Protein AF-A0A1G7H487-F1 (afdb_monomer_lite)

Secondary structure (DSSP, 8-state):
--HHHHHHHHHHHHHHHT--STTHHHHHHHHHHHHHHHHHHHHHTTT-GGGHHHHHHHHHHHHHHHHHHHS-----------------

Structure (mmCIF, N/CA/C/O backbone):
data_AF-A0A1G7H487-F1
#
_entry.id   AF-A0A1G7H487-F1
#
loop_
_atom_site.group_PDB
_atom_site.id
_atom_site.type_symbol
_atom_site.label_atom_id
_atom_site.label_alt_id
_atom_site.label_comp_id
_atom_site.label_asym_id
_atom_site.label_entity_id
_atom_site.label_seq_id
_atom_site.pdbx_PDB_ins_code
_atom_site.Cartn_x
_atom_site.Cartn_y
_atom_site.Cartn_z
_atom_site.occupancy
_atom_site.B_iso_or_equiv
_atom_site.auth_seq_id
_atom_site.auth_comp_id
_atom_site.auth_asym_id
_atom_site.auth_atom_id
_atom_site.pdbx_PDB_model_num
ATOM 1 N N . MET A 1 1 ? -13.673 -9.804 8.008 1.00 61.34 1 MET A N 1
ATOM 2 C CA . MET A 1 1 ? -13.434 -9.493 6.590 1.00 61.34 1 MET A CA 1
ATOM 3 C C . MET A 1 1 ? -14.632 -9.899 5.762 1.00 61.34 1 MET A C 1
ATOM 5 O O . MET A 1 1 ? -15.124 -11.013 5.915 1.00 61.34 1 MET A O 1
ATOM 9 N N . SER A 1 2 ? -15.115 -8.985 4.928 1.00 74.94 2 SER A N 1
ATOM 10 C CA . SER A 1 2 ? -16.082 -9.280 3.871 1.00 74.94 2 SER A CA 1
ATOM 11 C C . SER A 1 2 ? -15.423 -10.085 2.742 1.00 74.94 2 SER A C 1
ATOM 13 O O . SER A 1 2 ? -14.205 -10.043 2.571 1.00 74.94 2 SER A O 1
ATOM 15 N N . GLN A 1 3 ? -16.220 -10.808 1.954 1.00 74.38 3 GLN A N 1
ATOM 16 C CA . GLN A 1 3 ? -15.725 -11.592 0.815 1.00 74.38 3 GLN A CA 1
ATOM 17 C C . GLN A 1 3 ? -14.977 -10.714 -0.207 1.00 74.38 3 GLN A C 1
ATOM 19 O O . GLN A 1 3 ? -13.892 -11.070 -0.651 1.00 74.38 3 GLN A O 1
ATOM 24 N N . VAL A 1 4 ? -15.482 -9.500 -0.450 1.00 72.56 4 VAL A N 1
ATOM 25 C CA . VAL A 1 4 ? -14.862 -8.495 -1.331 1.00 72.56 4 VAL A CA 1
ATOM 26 C C . VAL A 1 4 ? -13.471 -8.068 -0.839 1.00 72.56 4 VAL A C 1
ATOM 28 O O . VAL A 1 4 ? -12.555 -7.902 -1.639 1.00 72.56 4 VAL A O 1
ATOM 31 N N . GLU A 1 5 ? -13.269 -7.906 0.473 1.00 66.88 5 GLU A N 1
ATOM 32 C CA . GLU A 1 5 ? -11.950 -7.559 1.029 1.00 66.88 5 GLU A CA 1
ATOM 33 C C . GLU A 1 5 ? -10.930 -8.690 0.862 1.00 66.88 5 GLU A C 1
ATOM 35 O O . GLU A 1 5 ? -9.758 -8.417 0.592 1.00 66.88 5 GLU A O 1
ATOM 40 N N . GLY A 1 6 ? -11.375 -9.944 0.994 1.00 71.81 6 GLY A N 1
ATOM 41 C CA . GLY A 1 6 ? -10.546 -11.128 0.759 1.00 71.81 6 GLY A CA 1
ATOM 42 C C . GLY A 1 6 ? -10.098 -11.250 -0.698 1.00 71.81 6 GLY A C 1
ATOM 43 O O . GLY A 1 6 ? -8.921 -11.505 -0.955 1.00 71.81 6 GLY A O 1
ATOM 44 N N . ASP A 1 7 ? -11.000 -10.978 -1.641 1.00 76.94 7 ASP A N 1
ATOM 45 C CA . ASP A 1 7 ? -10.703 -11.023 -3.077 1.00 76.94 7 ASP A CA 1
ATOM 46 C C . ASP A 1 7 ? -9.672 -9.953 -3.476 1.00 76.94 7 ASP A C 1
ATOM 48 O O . ASP A 1 7 ? -8.713 -10.238 -4.197 1.00 76.94 7 ASP A O 1
ATOM 52 N N . VAL A 1 8 ? -9.800 -8.732 -2.938 1.00 77.94 8 VAL A N 1
ATOM 53 C CA . VAL A 1 8 ? -8.834 -7.643 -3.179 1.00 77.94 8 VAL A CA 1
ATOM 54 C C . VAL A 1 8 ? -7.457 -7.971 -2.597 1.00 77.94 8 VAL A C 1
ATOM 56 O O . VAL A 1 8 ? -6.439 -7.683 -3.225 1.00 77.94 8 VAL A O 1
ATOM 59 N N . LEU A 1 9 ? -7.401 -8.582 -1.409 1.00 71.25 9 LEU A N 1
ATOM 60 C CA . LEU A 1 9 ? -6.139 -9.013 -0.803 1.00 71.25 9 LEU A CA 1
ATOM 61 C C . LEU A 1 9 ? -5.453 -10.092 -1.652 1.00 71.25 9 LEU A C 1
ATOM 63 O O . LEU A 1 9 ? -4.253 -10.010 -1.906 1.00 71.25 9 LEU A O 1
ATOM 67 N N . SER A 1 10 ? -6.216 -11.081 -2.116 1.00 76.94 10 SER A N 1
ATOM 68 C CA . SER A 1 10 ? -5.694 -12.161 -2.956 1.00 76.94 10 SER A CA 1
ATOM 69 C C . SER A 1 10 ? -5.133 -11.636 -4.283 1.00 76.94 10 SER A C 1
ATOM 71 O O . SER A 1 10 ? -4.050 -12.053 -4.705 1.00 76.94 10 SER A O 1
ATOM 73 N N . ALA A 1 11 ? -5.811 -10.656 -4.892 1.00 78.81 11 ALA A N 1
ATOM 74 C CA . ALA A 1 11 ? -5.348 -9.987 -6.105 1.00 78.81 11 ALA A CA 1
ATOM 75 C C . ALA A 1 11 ? -4.013 -9.248 -5.895 1.00 78.81 11 ALA A C 1
ATOM 77 O O . ALA A 1 11 ? -3.079 -9.453 -6.668 1.00 78.81 11 ALA A O 1
ATOM 78 N N . LEU A 1 12 ? -3.887 -8.467 -4.814 1.00 75.56 12 LEU A N 1
ATOM 79 C CA . LEU A 1 12 ? -2.654 -7.733 -4.486 1.00 75.56 12 LEU A CA 1
ATOM 80 C C . LEU A 1 12 ? -1.461 -8.671 -4.231 1.00 75.56 12 LEU A C 1
ATOM 82 O O . LEU A 1 12 ? -0.343 -8.394 -4.662 1.00 75.56 12 LEU A O 1
ATOM 86 N N . VAL A 1 13 ? -1.688 -9.801 -3.554 1.00 75.69 13 VAL A N 1
ATOM 87 C CA . VAL A 1 13 ? -0.641 -10.802 -3.279 1.00 75.69 13 VAL A CA 1
ATOM 88 C C . VAL A 1 13 ? -0.192 -11.516 -4.558 1.00 75.69 13 VAL A C 1
ATOM 90 O O . VAL A 1 13 ? 1.006 -11.748 -4.738 1.00 75.69 13 VAL A O 1
ATOM 93 N N . SER A 1 14 ? -1.131 -11.843 -5.454 1.00 77.31 14 SER A N 1
ATOM 94 C CA . SER A 1 14 ? -0.806 -12.396 -6.777 1.00 77.31 14 SER A CA 1
ATOM 95 C C . SER A 1 14 ? 0.009 -11.420 -7.621 1.00 77.31 14 SER A C 1
ATOM 97 O O . SER A 1 14 ? 0.980 -11.828 -8.255 1.00 77.31 14 SER A O 1
ATOM 99 N N . GLU A 1 15 ? -0.3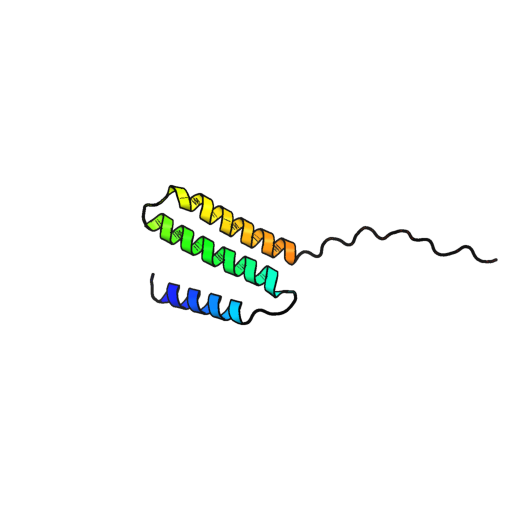52 -10.136 -7.606 1.00 80.19 15 GLU A N 1
ATOM 100 C CA . 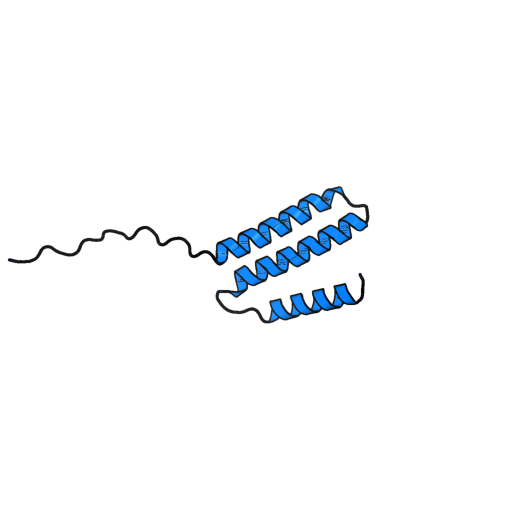GLU A 1 15 ? 0.363 -9.097 -8.348 1.00 80.19 15 GLU A CA 1
ATOM 101 C C . GLU A 1 15 ? 1.818 -8.972 -7.873 1.00 80.19 15 GLU A C 1
ATOM 103 O O . GLU A 1 15 ? 2.734 -8.978 -8.694 1.00 80.19 15 GLU A O 1
ATOM 108 N N . VAL A 1 16 ? 2.044 -8.972 -6.554 1.00 79.00 16 VAL A N 1
ATOM 109 C CA . VAL A 1 16 ? 3.386 -8.956 -5.944 1.00 79.00 16 VAL A CA 1
ATOM 110 C C . VAL A 1 16 ? 4.227 -10.165 -6.348 1.00 79.00 16 VAL A C 1
ATOM 112 O O . VAL A 1 16 ? 5.410 -10.012 -6.649 1.00 79.00 16 VAL A O 1
ATOM 115 N N . HIS A 1 17 ? 3.637 -11.362 -6.396 1.00 76.88 17 HIS A N 1
ATOM 116 C CA . HIS A 1 17 ? 4.352 -12.586 -6.778 1.00 76.88 17 HIS A CA 1
ATOM 117 C C . HIS A 1 17 ? 4.915 -12.541 -8.206 1.00 76.88 17 HIS A C 1
ATOM 119 O O . HIS A 1 17 ? 5.900 -13.219 -8.497 1.00 76.88 17 HIS A O 1
ATOM 125 N N . GLY A 1 18 ? 4.296 -11.758 -9.094 1.00 79.44 18 GLY A N 1
ATOM 126 C CA . GLY A 1 18 ? 4.736 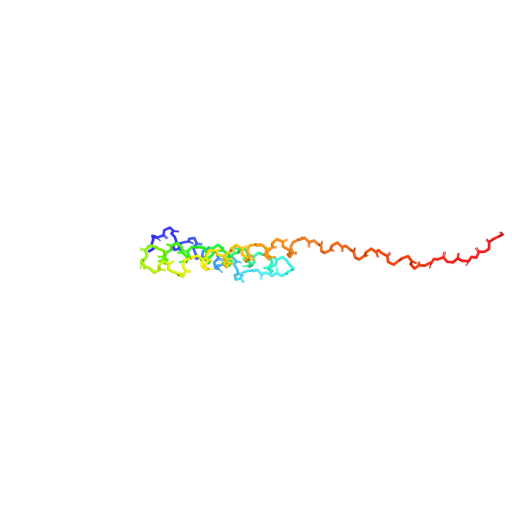-11.580 -10.477 1.00 79.44 18 GLY A CA 1
ATOM 127 C C . GLY A 1 18 ? 5.736 -10.439 -10.693 1.00 79.44 18 GLY A C 1
ATOM 128 O O . GLY A 1 18 ? 6.217 -10.268 -11.815 1.00 79.44 18 GLY A O 1
ATOM 129 N N . MET A 1 19 ? 6.048 -9.638 -9.668 1.00 86.19 19 MET A N 1
ATOM 130 C CA . MET A 1 19 ? 6.893 -8.452 -9.829 1.00 86.19 19 MET A CA 1
ATOM 131 C C . MET A 1 19 ? 8.359 -8.826 -10.081 1.00 86.19 19 MET A C 1
ATOM 133 O O . MET A 1 19 ? 8.988 -9.540 -9.303 1.00 86.19 19 MET A O 1
ATOM 137 N N . THR A 1 20 ? 8.928 -8.293 -11.164 1.00 76.44 20 THR A N 1
ATOM 138 C CA . THR A 1 20 ? 10.338 -8.467 -11.544 1.00 76.44 20 THR A CA 1
ATOM 139 C C . THR A 1 20 ? 10.890 -7.182 -12.171 1.00 76.44 20 THR A C 1
ATOM 141 O O . THR A 1 20 ? 10.133 -6.309 -12.593 1.00 76.44 20 THR A O 1
ATOM 144 N N . GLY A 1 21 ? 12.218 -7.044 -12.228 1.00 80.31 21 GLY A N 1
ATOM 145 C CA . GLY A 1 21 ? 12.876 -5.875 -12.823 1.00 80.31 21 GLY A CA 1
ATOM 146 C C . GLY A 1 21 ? 12.963 -4.652 -11.899 1.00 80.31 21 GLY A C 1
ATOM 147 O O . GLY A 1 21 ? 12.605 -4.705 -10.725 1.00 80.31 21 GLY A O 1
ATOM 148 N N . LEU A 1 22 ? 13.487 -3.541 -12.431 1.00 72.12 22 LEU A N 1
ATOM 149 C CA . LEU A 1 22 ? 13.820 -2.333 -11.656 1.00 72.12 22 LEU A CA 1
ATOM 150 C C . LEU A 1 22 ? 12.591 -1.624 -11.057 1.00 72.12 22 LEU A C 1
ATOM 152 O O . LEU A 1 22 ? 12.704 -0.983 -10.018 1.00 72.12 22 LEU A O 1
ATOM 156 N N . GLU A 1 23 ? 11.409 -1.794 -11.655 1.00 75.62 23 GLU A N 1
ATOM 157 C CA . GLU A 1 23 ? 10.145 -1.248 -11.136 1.00 75.62 23 GLU A CA 1
ATOM 158 C C . GLU A 1 23 ? 9.519 -2.101 -10.019 1.00 75.62 23 GLU A C 1
ATOM 160 O O . GLU A 1 23 ? 8.555 -1.676 -9.382 1.00 75.62 23 GLU A O 1
ATOM 165 N N . ALA A 1 24 ? 10.041 -3.305 -9.753 1.00 79.56 24 ALA A N 1
ATOM 166 C CA . ALA A 1 24 ? 9.456 -4.208 -8.763 1.00 79.56 24 ALA A CA 1
ATOM 167 C C . ALA A 1 24 ? 9.540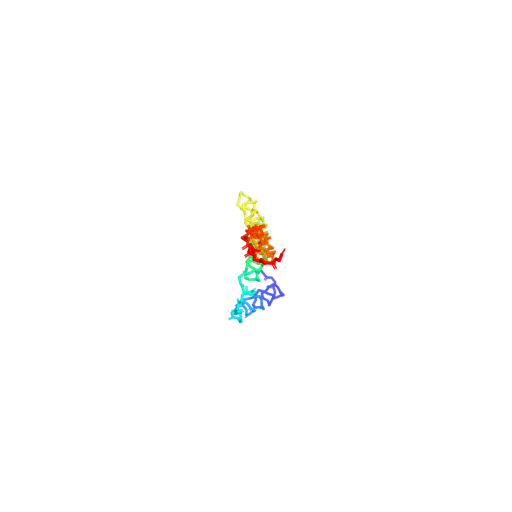 -3.643 -7.340 1.00 79.56 24 ALA A C 1
ATOM 169 O O . ALA A 1 24 ? 8.580 -3.741 -6.584 1.00 79.56 24 ALA A O 1
ATOM 170 N N . ALA A 1 25 ? 10.666 -3.021 -6.982 1.00 76.25 25 ALA A N 1
ATOM 171 C CA . ALA A 1 25 ? 10.874 -2.442 -5.656 1.00 76.25 25 ALA A CA 1
ATOM 172 C C . ALA A 1 25 ? 9.876 -1.310 -5.317 1.00 76.25 25 ALA A C 1
ATOM 174 O O . ALA A 1 25 ? 9.208 -1.422 -4.287 1.00 76.25 25 ALA A O 1
ATOM 175 N N . PRO A 1 26 ? 9.699 -0.259 -6.148 1.00 77.31 26 PRO A N 1
ATOM 176 C CA . PRO A 1 26 ? 8.721 0.793 -5.858 1.00 77.31 26 PRO A CA 1
ATOM 177 C C . PRO A 1 26 ? 7.279 0.277 -5.828 1.00 77.31 26 PRO A C 1
ATOM 179 O O . PRO A 1 26 ? 6.508 0.660 -4.948 1.00 77.31 26 PRO A O 1
ATOM 182 N N . ARG A 1 27 ? 6.912 -0.641 -6.732 1.00 79.94 27 ARG A N 1
ATOM 183 C CA . ARG A 1 27 ? 5.568 -1.239 -6.746 1.00 79.94 27 ARG A CA 1
ATOM 184 C C . ARG A 1 27 ? 5.303 -2.097 -5.510 1.00 79.94 27 ARG A C 1
ATOM 186 O O . ARG A 1 27 ? 4.241 -1.971 -4.910 1.00 79.94 27 ARG A O 1
ATOM 193 N N . LEU A 1 28 ? 6.281 -2.894 -5.079 1.00 82.50 28 LEU A N 1
ATOM 194 C CA . LEU A 1 28 ? 6.184 -3.703 -3.864 1.00 82.50 28 LEU A CA 1
ATOM 195 C C . LEU A 1 28 ? 5.980 -2.834 -2.619 1.00 82.50 28 LEU A C 1
ATOM 197 O O . LEU A 1 28 ? 5.155 -3.164 -1.768 1.00 82.50 28 LEU A O 1
ATOM 201 N N . LEU A 1 29 ? 6.709 -1.719 -2.521 1.00 78.94 29 LEU A N 1
ATOM 202 C CA . LEU A 1 29 ? 6.589 -0.768 -1.415 1.00 78.94 29 LEU A CA 1
ATOM 203 C C . LEU A 1 29 ? 5.181 -0.161 -1.339 1.00 78.94 29 LEU A C 1
ATOM 205 O O . LEU A 1 29 ? 4.585 -0.133 -0.263 1.00 78.94 29 LEU A O 1
ATOM 209 N N . ARG A 1 30 ? 4.594 0.214 -2.480 1.00 82.69 30 ARG A N 1
ATOM 210 C CA . ARG A 1 30 ? 3.205 0.700 -2.542 1.00 82.69 30 ARG A CA 1
ATOM 211 C C . ARG A 1 30 ? 2.184 -0.370 -2.182 1.00 82.69 30 ARG A C 1
ATOM 213 O O . ARG A 1 30 ? 1.265 -0.109 -1.410 1.00 82.69 30 ARG A O 1
ATOM 220 N N . THR A 1 31 ? 2.345 -1.592 -2.689 1.00 81.06 31 THR A N 1
ATOM 221 C CA . THR A 1 31 ? 1.449 -2.689 -2.309 1.00 81.06 31 THR A CA 1
ATOM 222 C C . THR A 1 31 ? 1.538 -2.970 -0.809 1.00 81.06 31 THR A C 1
ATOM 224 O O . THR A 1 31 ? 0.511 -3.144 -0.156 1.00 81.06 31 THR A O 1
ATOM 227 N N . ALA A 1 32 ? 2.740 -2.939 -0.230 1.00 82.00 32 ALA A N 1
ATOM 228 C CA . ALA A 1 32 ? 2.928 -3.082 1.208 1.00 82.00 32 ALA A CA 1
ATOM 229 C C . ALA A 1 32 ? 2.245 -1.950 1.998 1.00 82.00 32 ALA A C 1
ATOM 231 O O . ALA A 1 32 ? 1.596 -2.238 3.003 1.00 82.00 32 ALA A O 1
ATOM 232 N N . ALA A 1 33 ? 2.314 -0.699 1.529 1.00 81.31 33 ALA A N 1
ATOM 233 C CA . ALA A 1 33 ? 1.616 0.433 2.142 1.00 81.31 33 ALA A CA 1
ATOM 234 C C . ALA A 1 33 ? 0.104 0.186 2.258 1.00 81.31 33 ALA A C 1
ATOM 236 O O . ALA A 1 33 ? -0.458 0.272 3.350 1.00 81.31 33 ALA A O 1
ATOM 237 N N . VAL A 1 34 ? -0.533 -0.228 1.157 1.00 80.75 34 VAL A N 1
ATOM 238 C CA . VAL A 1 34 ? -1.975 -0.527 1.108 1.00 80.75 34 VAL A CA 1
ATOM 239 C C . VAL A 1 34 ? -2.352 -1.660 2.068 1.00 80.75 34 VAL A C 1
ATOM 241 O O . VAL A 1 34 ? -3.372 -1.592 2.757 1.00 80.75 34 VAL A O 1
ATOM 244 N N . LEU A 1 35 ? -1.538 -2.716 2.134 1.00 78.44 35 LEU A N 1
ATOM 245 C CA . LEU A 1 35 ? -1.785 -3.853 3.025 1.00 78.44 35 LEU A CA 1
ATOM 246 C C . LEU A 1 35 ? -1.671 -3.463 4.502 1.00 78.44 35 LEU A C 1
ATOM 248 O O . LEU A 1 35 ? -2.506 -3.862 5.317 1.00 78.44 35 LEU A O 1
ATOM 252 N N . VAL A 1 36 ? -0.660 -2.664 4.838 1.00 83.31 36 VAL A N 1
ATOM 253 C CA . VAL A 1 36 ? -0.434 -2.166 6.197 1.00 83.31 36 VAL A CA 1
ATOM 254 C C . VAL A 1 36 ? -1.560 -1.221 6.620 1.00 83.31 36 VAL A C 1
ATOM 256 O O . VAL A 1 36 ? -2.086 -1.366 7.722 1.00 83.31 36 VAL A O 1
ATOM 259 N N . GLU A 1 37 ? -2.000 -0.314 5.747 1.00 82.12 37 GLU A N 1
ATOM 260 C CA . GLU A 1 37 ? -3.121 0.590 6.024 1.00 82.12 37 GLU A CA 1
ATOM 261 C C . GLU A 1 37 ? -4.413 -0.188 6.323 1.00 82.12 37 GLU A C 1
ATOM 263 O O . GLU A 1 37 ? -5.071 0.057 7.340 1.00 82.12 37 GLU A O 1
ATOM 268 N N . LYS A 1 38 ? -4.740 -1.193 5.497 1.00 75.00 38 LYS A N 1
ATOM 269 C CA . LYS A 1 38 ? -5.902 -2.068 5.719 1.00 75.00 38 LYS A CA 1
ATOM 270 C C . LYS A 1 38 ? -5.827 -2.800 7.059 1.00 75.00 38 LYS A C 1
ATOM 272 O O . LYS A 1 38 ? -6.806 -2.794 7.805 1.00 75.00 38 LYS A O 1
ATOM 277 N N . ALA A 1 39 ? -4.668 -3.362 7.404 1.00 77.12 39 ALA A N 1
ATOM 278 C CA . ALA A 1 39 ? -4.464 -4.000 8.704 1.00 77.12 39 ALA A CA 1
ATOM 279 C C . ALA A 1 39 ? -4.649 -3.006 9.869 1.00 77.12 39 ALA A C 1
ATOM 281 O O . ALA A 1 39 ? -5.213 -3.356 10.908 1.00 77.12 39 ALA A O 1
ATOM 282 N N . GLY A 1 40 ? -4.231 -1.749 9.690 1.00 76.38 40 GLY A N 1
ATOM 283 C CA . GLY A 1 40 ? -4.433 -0.669 10.657 1.00 76.38 40 GLY A CA 1
ATOM 284 C C . GLY A 1 40 ? -5.906 -0.367 10.912 1.00 76.38 40 GLY A C 1
ATOM 285 O O . GLY A 1 40 ? -6.316 -0.288 12.072 1.00 76.38 40 GLY A O 1
ATOM 286 N N . TYR A 1 41 ? -6.714 -0.266 9.852 1.00 76.62 41 TYR A N 1
ATOM 287 C CA . TYR A 1 41 ? -8.163 -0.075 9.970 1.00 76.62 41 TYR A CA 1
ATOM 288 C C . TYR A 1 41 ? -8.858 -1.247 10.670 1.00 76.62 41 TYR A C 1
ATOM 290 O O . TYR A 1 41 ? -9.721 -1.025 11.524 1.00 76.62 41 TYR A O 1
ATOM 298 N N . GLU A 1 42 ? -8.478 -2.490 10.369 1.00 72.06 42 GLU A N 1
ATOM 299 C CA . GLU A 1 42 ? -9.045 -3.661 11.048 1.00 72.06 42 GLU A CA 1
ATOM 300 C C . GLU A 1 42 ? -8.684 -3.692 12.539 1.00 72.06 42 GLU A C 1
ATOM 302 O O . GLU A 1 42 ? -9.540 -3.954 13.388 1.00 72.06 42 GLU A O 1
ATOM 307 N N . ILE A 1 43 ? -7.439 -3.348 12.881 1.00 73.19 43 ILE A N 1
ATOM 308 C CA . ILE A 1 43 ? -6.979 -3.264 14.271 1.00 73.19 43 ILE A CA 1
ATOM 309 C C . ILE A 1 43 ? -7.709 -2.143 15.021 1.00 73.19 43 ILE A C 1
ATOM 311 O O . ILE A 1 43 ? -8.151 -2.368 16.153 1.00 73.19 43 ILE A O 1
ATOM 315 N N . ALA A 1 44 ? -7.911 -0.984 14.388 1.00 71.81 44 ALA A N 1
ATOM 316 C CA . ALA A 1 44 ? -8.686 0.129 14.941 1.00 71.81 44 ALA A CA 1
ATOM 317 C C . ALA A 1 44 ? -10.122 -0.270 15.276 1.00 71.81 44 ALA A C 1
ATOM 319 O O . ALA A 1 44 ? -10.654 0.126 16.313 1.00 71.81 44 ALA A O 1
ATOM 320 N N . ARG A 1 45 ? -10.722 -1.116 14.435 1.00 68.44 45 ARG A N 1
ATOM 321 C CA . ARG A 1 45 ? -12.072 -1.646 14.629 1.00 68.44 45 ARG A CA 1
ATOM 322 C C . ARG A 1 45 ? -12.173 -2.658 15.782 1.00 68.44 45 ARG A C 1
ATOM 324 O O . ARG A 1 45 ? -13.279 -2.968 16.206 1.00 68.44 45 ARG A O 1
ATOM 331 N N . SER A 1 46 ? -11.043 -3.159 16.294 1.00 65.75 46 SER A N 1
ATOM 332 C CA . SER A 1 46 ? -10.955 -4.203 17.334 1.00 65.75 46 SER A CA 1
ATOM 333 C C . SER A 1 46 ? -10.547 -3.696 18.735 1.00 65.75 46 SER A C 1
ATOM 335 O O . SER A 1 46 ? -10.037 -4.468 19.543 1.00 65.75 46 SER A O 1
ATOM 337 N N . GLU A 1 47 ? -10.729 -2.398 19.020 1.00 61.88 47 GLU A N 1
ATOM 338 C CA . GLU A 1 47 ? -10.416 -1.725 20.304 1.00 61.88 47 GLU A CA 1
ATOM 339 C C . GLU A 1 47 ? -8.937 -1.761 20.759 1.00 61.88 47 GLU A C 1
ATOM 341 O O . GLU A 1 47 ? -8.606 -1.418 21.893 1.00 61.88 47 GLU A O 1
ATOM 346 N N . ARG A 1 48 ? -7.990 -2.074 19.863 1.00 61.16 48 ARG A N 1
ATOM 347 C CA . ARG A 1 48 ? -6.538 -1.942 20.112 1.00 61.16 48 ARG A CA 1
ATOM 348 C C . ARG A 1 48 ? -5.981 -0.654 19.498 1.00 61.16 48 ARG A C 1
ATOM 350 O O . ARG A 1 48 ? -5.124 -0.684 18.618 1.00 61.16 48 ARG A O 1
ATOM 357 N N . SER A 1 49 ? -6.482 0.489 19.969 1.00 62.81 49 SER A N 1
ATOM 358 C CA . SER A 1 49 ? -6.274 1.811 19.351 1.00 62.81 49 SER A CA 1
ATOM 359 C C . SER A 1 49 ? -4.827 2.324 19.370 1.00 62.81 49 SER A C 1
ATOM 361 O O . SER A 1 49 ? -4.411 3.002 18.434 1.00 62.81 49 SER A O 1
ATOM 363 N N . SER A 1 50 ? -4.019 1.977 20.379 1.00 62.59 50 SER A N 1
ATOM 364 C CA . SER A 1 50 ? -2.670 2.549 20.544 1.00 62.59 50 SER A CA 1
ATOM 365 C C . SER A 1 50 ? -1.670 2.152 19.450 1.00 62.59 50 SER A C 1
ATOM 367 O O . SER A 1 50 ? -0.685 2.855 19.239 1.00 62.59 50 SER A O 1
ATOM 369 N N . ARG A 1 51 ? -1.921 1.053 18.725 1.00 66.81 51 ARG A N 1
ATOM 370 C CA . ARG A 1 51 ? -1.051 0.567 17.636 1.00 66.81 51 ARG A CA 1
ATOM 371 C C . ARG A 1 51 ? -1.471 1.071 16.253 1.00 66.81 51 ARG A C 1
ATOM 373 O O . ARG A 1 51 ? -0.683 0.995 15.320 1.00 66.81 51 ARG A O 1
ATOM 380 N N . VAL A 1 52 ? -2.676 1.625 16.123 1.00 69.06 52 VAL A N 1
ATOM 381 C CA . VAL A 1 52 ? -3.262 2.065 14.844 1.00 69.06 52 VAL A CA 1
ATOM 382 C C . VAL A 1 52 ? -2.477 3.221 14.239 1.00 69.06 52 VAL A C 1
ATOM 384 O O . VAL A 1 52 ? -2.129 3.177 13.064 1.00 69.06 52 VAL A O 1
ATOM 387 N N . THR A 1 53 ? -2.132 4.226 15.047 1.00 71.06 53 THR A N 1
ATOM 388 C CA . THR A 1 53 ? -1.359 5.386 14.582 1.00 71.06 53 THR A CA 1
ATOM 389 C C . THR A 1 53 ? 0.002 4.967 14.029 1.00 71.06 53 THR A C 1
ATOM 391 O O . THR A 1 53 ? 0.413 5.450 12.981 1.00 71.06 53 THR A O 1
ATOM 394 N N . GLN A 1 54 ? 0.688 4.030 14.692 1.00 69.25 54 GLN A N 1
ATOM 395 C CA . GLN A 1 54 ? 1.976 3.509 14.220 1.00 69.25 54 GLN A CA 1
ATOM 396 C C . GLN A 1 54 ? 1.831 2.774 12.884 1.00 69.25 54 GLN A C 1
ATOM 398 O O . GLN A 1 54 ? 2.676 2.923 12.010 1.00 69.25 54 GLN A O 1
ATOM 403 N N . ILE A 1 55 ? 0.742 2.028 12.703 1.00 75.81 55 ILE A N 1
ATOM 404 C CA . ILE A 1 55 ? 0.466 1.290 11.469 1.00 75.81 55 ILE A CA 1
ATOM 405 C C . ILE A 1 55 ? 0.184 2.243 10.299 1.00 75.81 55 ILE A C 1
ATOM 407 O O . ILE A 1 55 ? 0.749 2.062 9.224 1.00 75.81 55 ILE A O 1
ATOM 411 N N . ILE A 1 56 ? -0.605 3.298 10.516 1.00 75.44 56 ILE A N 1
ATOM 412 C CA . ILE A 1 56 ? -0.856 4.333 9.497 1.00 75.44 56 ILE A CA 1
ATOM 413 C C . ILE A 1 56 ? 0.453 5.025 9.086 1.00 75.44 56 ILE A C 1
ATOM 415 O O . ILE A 1 56 ? 0.694 5.240 7.901 1.00 75.44 56 ILE A O 1
ATOM 419 N N . LEU A 1 57 ? 1.330 5.330 10.048 1.00 75.12 57 LEU A N 1
ATOM 420 C CA . LEU A 1 57 ? 2.634 5.939 9.762 1.00 75.12 57 LEU A CA 1
ATOM 421 C C . LEU A 1 57 ? 3.553 5.009 8.954 1.00 75.12 57 LEU A C 1
ATOM 423 O O . LEU A 1 57 ? 4.257 5.481 8.066 1.00 75.12 57 LEU A O 1
ATOM 427 N N . ILE A 1 58 ? 3.529 3.699 9.223 1.00 77.12 58 ILE A N 1
ATOM 428 C CA . ILE A 1 58 ? 4.292 2.712 8.442 1.00 77.12 58 ILE A CA 1
ATOM 429 C C . ILE A 1 58 ? 3.763 2.640 7.007 1.00 77.12 58 ILE A C 1
ATOM 431 O O . ILE A 1 58 ? 4.562 2.617 6.076 1.00 77.12 58 ILE A O 1
ATOM 435 N N . ALA A 1 59 ? 2.441 2.643 6.813 1.00 80.19 59 ALA A N 1
ATOM 436 C CA . ALA A 1 59 ? 1.853 2.662 5.476 1.00 80.19 59 ALA A CA 1
ATOM 437 C C . ALA A 1 59 ? 2.297 3.902 4.680 1.00 80.19 59 ALA A C 1
ATOM 439 O O . ALA A 1 59 ? 2.783 3.773 3.559 1.00 80.19 59 ALA A O 1
ATOM 440 N N . ALA A 1 60 ? 2.220 5.087 5.289 1.00 78.88 60 ALA A N 1
ATOM 441 C CA . ALA A 1 60 ? 2.641 6.334 4.653 1.00 78.88 60 ALA A CA 1
ATOM 442 C C . ALA A 1 60 ? 4.140 6.351 4.290 1.00 78.88 60 ALA A C 1
ATOM 444 O O . ALA A 1 60 ? 4.514 6.845 3.228 1.00 78.88 60 ALA A O 1
ATOM 445 N N . GLU A 1 61 ? 5.009 5.800 5.144 1.00 76.75 61 GLU A N 1
ATOM 446 C CA . GLU A 1 61 ? 6.448 5.738 4.854 1.00 76.75 61 GLU A CA 1
ATOM 447 C C . GLU A 1 61 ? 6.768 4.736 3.735 1.00 76.75 61 GLU A C 1
ATOM 449 O O . GLU A 1 61 ? 7.625 5.010 2.898 1.00 76.75 61 GLU A O 1
ATOM 454 N N . LEU A 1 62 ? 6.064 3.602 3.672 1.00 80.19 62 LEU A N 1
ATOM 455 C CA . LEU A 1 62 ? 6.214 2.639 2.577 1.00 80.19 62 LEU A CA 1
ATOM 456 C C . LEU A 1 62 ? 5.830 3.258 1.226 1.00 80.19 62 LEU A C 1
ATOM 458 O O . LEU A 1 62 ? 6.562 3.092 0.251 1.00 80.19 62 LEU A O 1
ATOM 462 N N . ASP A 1 63 ? 4.741 4.025 1.176 1.00 79.69 63 ASP A N 1
ATOM 463 C CA . ASP A 1 63 ? 4.314 4.720 -0.042 1.00 79.69 63 ASP A CA 1
ATOM 464 C C . ASP A 1 63 ? 5.337 5.784 -0.476 1.00 79.69 63 ASP A C 1
ATOM 466 O O . ASP A 1 63 ? 5.808 5.795 -1.618 1.00 79.69 63 ASP A O 1
ATOM 470 N N . ARG A 1 64 ? 5.803 6.598 0.481 1.00 81.00 64 ARG A N 1
ATOM 471 C CA . ARG A 1 64 ? 6.858 7.599 0.268 1.00 81.00 64 ARG A CA 1
ATOM 472 C C . ARG A 1 64 ? 8.160 6.984 -0.246 1.00 81.00 64 ARG A C 1
ATOM 474 O O . ARG A 1 64 ? 8.798 7.556 -1.131 1.00 81.00 64 ARG A O 1
ATOM 481 N N . LEU A 1 65 ? 8.580 5.841 0.297 1.00 76.00 65 LEU A N 1
ATOM 482 C CA . LEU A 1 65 ? 9.750 5.119 -0.205 1.00 76.00 65 LEU A CA 1
ATOM 483 C C . LEU A 1 65 ? 9.515 4.666 -1.650 1.00 76.00 65 LEU A C 1
ATOM 485 O O . LEU A 1 65 ? 10.394 4.867 -2.483 1.00 76.00 65 LEU A O 1
ATOM 489 N N . GLY A 1 66 ? 8.328 4.149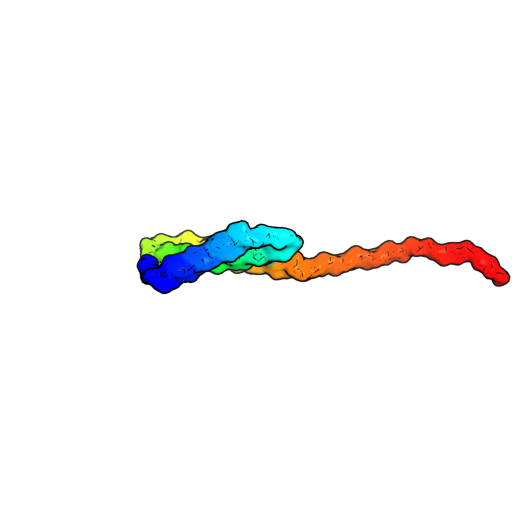 -1.975 1.00 79.12 66 GLY A N 1
ATOM 490 C CA . GLY A 1 66 ? 7.950 3.812 -3.350 1.00 79.12 66 GLY A CA 1
ATOM 491 C C . GLY A 1 66 ? 8.129 4.985 -4.322 1.00 79.12 66 GLY A C 1
ATOM 492 O O . GLY A 1 66 ? 8.742 4.824 -5.375 1.00 79.12 66 GLY A O 1
ATOM 493 N N . GLU A 1 67 ? 7.691 6.189 -3.949 1.00 81.69 67 GLU A N 1
ATOM 494 C CA . GLU A 1 67 ? 7.910 7.398 -4.759 1.00 81.69 67 GLU A CA 1
ATOM 495 C C . GLU A 1 67 ? 9.389 7.778 -4.924 1.00 81.69 67 GLU A C 1
ATOM 497 O O . GLU A 1 67 ? 9.794 8.263 -5.984 1.00 81.69 67 GLU A O 1
ATOM 502 N N . LEU A 1 68 ? 10.204 7.603 -3.880 1.00 79.50 68 LEU A N 1
ATOM 503 C CA . LEU A 1 68 ? 11.636 7.919 -3.921 1.00 79.50 68 LEU A CA 1
ATOM 504 C C . LEU A 1 68 ? 12.407 6.985 -4.855 1.00 79.50 68 LEU A C 1
ATOM 506 O O . LEU A 1 68 ? 13.368 7.424 -5.478 1.00 79.50 68 LEU A O 1
ATOM 510 N N . PHE A 1 69 ? 11.979 5.728 -4.975 1.00 73.38 69 PHE A N 1
ATOM 511 C CA . PHE A 1 69 ? 12.561 4.773 -5.918 1.00 73.38 69 PHE A CA 1
ATOM 512 C C . PHE A 1 69 ? 12.223 5.092 -7.383 1.00 73.38 69 PHE A C 1
ATOM 514 O O . PHE A 1 69 ? 13.001 4.748 -8.269 1.00 73.38 69 PHE A O 1
ATOM 521 N N . GLU A 1 70 ? 11.091 5.748 -7.652 1.00 72.25 70 GLU A N 1
ATOM 522 C CA . GLU A 1 70 ? 10.706 6.154 -9.012 1.00 72.25 70 GLU A CA 1
ATOM 523 C C . GLU A 1 70 ? 11.333 7.472 -9.459 1.00 72.25 70 GLU A C 1
ATOM 525 O O . GLU A 1 70 ? 11.499 7.706 -10.657 1.00 72.25 70 GLU A O 1
ATOM 530 N N . LYS A 1 71 ? 11.689 8.348 -8.515 1.00 68.00 71 LYS A N 1
ATOM 531 C CA . LYS A 1 71 ? 12.399 9.585 -8.832 1.00 68.00 71 LYS A CA 1
ATOM 532 C C . LYS A 1 71 ? 13.855 9.230 -9.144 1.00 68.00 71 LYS A C 1
ATOM 534 O O . LYS A 1 71 ? 14.563 8.796 -8.235 1.00 68.00 71 LYS A O 1
ATOM 539 N N . PRO A 1 72 ? 14.343 9.422 -10.387 1.00 55.44 72 PRO A N 1
ATOM 540 C CA . PRO A 1 72 ? 15.763 9.269 -10.650 1.00 55.44 72 PRO A CA 1
ATOM 541 C C . PRO A 1 72 ? 16.500 10.226 -9.716 1.00 55.44 72 PRO A C 1
ATOM 543 O O . PRO A 1 72 ? 16.188 11.419 -9.672 1.00 55.44 72 PRO A O 1
ATOM 546 N N . VAL A 1 73 ? 17.437 9.689 -8.930 1.00 59.28 73 VAL A N 1
ATOM 547 C CA . VAL A 1 73 ? 18.408 10.497 -8.190 1.00 59.28 73 VAL A CA 1
ATOM 548 C C . VAL A 1 73 ? 18.975 11.472 -9.210 1.00 59.28 73 VAL A C 1
ATOM 550 O O . VAL A 1 73 ? 19.567 11.031 -10.194 1.00 59.28 73 VAL A O 1
ATOM 553 N N . ALA A 1 74 ? 18.693 12.767 -9.029 1.00 54.16 74 ALA A N 1
ATOM 554 C CA . ALA A 1 74 ? 19.175 13.809 -9.921 1.00 54.16 74 ALA A CA 1
ATOM 555 C C . ALA A 1 74 ? 20.661 13.547 -10.178 1.00 54.16 74 ALA A C 1
ATOM 557 O O . ALA A 1 74 ? 21.414 13.356 -9.217 1.00 54.16 74 ALA A O 1
ATOM 558 N N . GLU A 1 75 ? 21.036 13.436 -11.455 1.00 48.81 75 GLU A N 1
ATOM 559 C CA . GLU A 1 75 ? 22.400 13.113 -11.861 1.00 48.81 75 GLU A CA 1
ATOM 560 C C . GLU A 1 75 ? 23.390 13.942 -11.031 1.00 48.81 75 GLU A C 1
ATOM 562 O O . GLU A 1 75 ? 23.161 15.145 -10.838 1.00 48.81 75 GLU A O 1
ATOM 567 N N . PRO A 1 76 ? 24.477 13.339 -10.509 1.00 49.09 76 PRO A N 1
ATOM 568 C CA . PRO A 1 76 ? 25.525 14.128 -9.891 1.00 49.09 76 PRO A CA 1
ATOM 569 C C . PRO A 1 76 ? 25.968 15.143 -10.938 1.00 49.09 76 PRO A C 1
ATOM 571 O O . PRO A 1 76 ? 26.362 14.752 -12.037 1.00 49.09 76 PRO A O 1
ATOM 574 N N . ILE A 1 77 ? 25.819 16.429 -10.599 1.00 57.78 77 ILE A N 1
ATOM 575 C CA . ILE A 1 77 ? 26.214 17.579 -11.415 1.00 57.78 77 ILE A CA 1
ATOM 576 C C . ILE A 1 77 ? 27.540 17.214 -12.062 1.00 57.78 77 ILE A C 1
ATOM 578 O O . ILE A 1 77 ? 28.532 17.022 -11.355 1.00 57.78 77 ILE A O 1
ATOM 582 N N . GLY A 1 78 ? 27.490 17.007 -13.380 1.00 48.97 78 GLY A N 1
ATOM 583 C CA . GLY A 1 78 ? 28.579 16.422 -14.135 1.00 48.97 78 GLY A CA 1
ATOM 584 C C . GLY A 1 78 ? 29.894 17.067 -13.739 1.00 48.97 78 GLY A C 1
ATOM 585 O O . GLY A 1 78 ? 30.030 18.292 -13.740 1.00 48.97 78 GLY A O 1
ATOM 586 N N . GLU A 1 79 ? 30.855 16.218 -13.384 1.00 47.81 79 GLU A N 1
ATOM 587 C CA . GLU A 1 79 ? 32.256 16.583 -13.379 1.00 47.81 79 GLU A CA 1
ATOM 588 C C . GLU A 1 79 ? 32.537 17.362 -14.670 1.00 47.81 79 GLU A C 1
ATOM 590 O O . GLU A 1 79 ? 32.502 16.803 -15.769 1.00 47.81 79 GLU A O 1
ATOM 595 N N . SER A 1 80 ? 32.863 18.648 -14.543 1.00 53.03 80 SER A N 1
ATOM 596 C CA . SER A 1 80 ? 33.554 19.405 -15.585 1.00 53.03 80 SER A CA 1
ATOM 597 C C . SER A 1 80 ? 34.967 18.833 -15.744 1.00 53.03 80 SER A C 1
ATOM 599 O O . SER A 1 80 ? 35.964 19.472 -15.416 1.00 53.03 80 SER A O 1
ATOM 601 N N . ARG A 1 81 ? 35.074 17.582 -16.206 1.00 54.16 81 ARG A N 1
ATOM 602 C CA . ARG A 1 81 ? 36.326 16.991 -16.668 1.00 54.16 81 ARG A CA 1
ATOM 603 C C . ARG A 1 81 ? 36.628 17.594 -18.024 1.00 54.16 81 ARG A C 1
ATOM 605 O O . ARG A 1 81 ? 35.931 17.359 -19.011 1.00 54.16 81 ARG A O 1
ATOM 612 N N . GLY A 1 82 ? 37.674 18.411 -18.023 1.00 57.09 82 GLY A N 1
ATOM 613 C CA . GLY A 1 82 ? 38.154 19.135 -19.179 1.00 57.09 82 GLY A CA 1
ATOM 614 C C . GLY A 1 82 ? 38.347 18.262 -20.414 1.00 57.09 82 GLY A C 1
ATOM 615 O O . GLY A 1 82 ? 38.737 17.094 -20.354 1.00 57.09 82 GLY A O 1
ATOM 616 N N . ARG A 1 83 ? 38.149 18.892 -21.568 1.00 53.88 83 ARG A N 1
ATOM 617 C CA . ARG A 1 83 ? 38.751 18.450 -22.817 1.00 53.88 83 ARG A CA 1
ATOM 618 C C . ARG A 1 83 ? 39.560 19.593 -23.423 1.00 53.88 83 ARG A C 1
ATOM 620 O O . ARG A 1 83 ? 39.010 20.500 -24.026 1.00 53.88 83 ARG A O 1
ATOM 627 N N . ARG A 1 84 ? 40.874 19.437 -23.239 1.00 51.59 84 ARG A N 1
ATOM 628 C CA . ARG A 1 84 ? 41.942 19.602 -24.235 1.00 51.59 84 ARG A CA 1
ATOM 629 C C . ARG A 1 84 ? 42.213 21.012 -24.768 1.00 51.59 84 ARG A C 1
ATOM 631 O O . ARG A 1 84 ? 41.563 21.495 -25.684 1.00 51.59 84 ARG A O 1
ATOM 638 N N . LEU A 1 85 ? 43.320 21.560 -24.259 1.00 58.88 85 LEU A N 1
ATOM 639 C CA . LEU A 1 85 ? 44.436 21.997 -25.105 1.00 58.88 85 LEU A CA 1
ATOM 640 C C . LEU A 1 85 ? 44.512 21.127 -26.371 1.00 58.88 85 LEU A C 1
ATOM 642 O O . LEU A 1 85 ? 44.663 19.916 -26.236 1.00 58.88 85 LEU A O 1
ATOM 646 N N . ASP A 1 86 ? 44.342 21.727 -27.550 1.00 54.81 86 ASP A N 1
ATOM 647 C CA . ASP A 1 86 ? 45.273 21.578 -28.676 1.00 54.81 86 ASP A CA 1
ATOM 648 C C . ASP A 1 86 ? 44.879 22.464 -29.877 1.00 54.81 86 ASP A C 1
ATOM 650 O O . ASP A 1 86 ? 43.779 22.373 -30.417 1.00 54.81 86 ASP A O 1
ATOM 654 N N . ALA A 1 87 ? 45.868 23.263 -30.295 1.00 55.69 87 ALA A N 1
ATOM 655 C CA . ALA A 1 87 ? 46.180 23.731 -31.649 1.00 55.69 87 ALA A CA 1
ATOM 656 C C . ALA A 1 87 ? 45.191 24.636 -32.423 1.00 55.69 87 ALA A C 1
ATOM 658 O O . ALA A 1 87 ? 44.317 24.153 -33.145 1.00 55.69 87 ALA A O 1
ATOM 659 N N . ARG A 1 88 ? 45.492 25.944 -32.461 1.00 49.88 88 ARG A N 1
ATOM 660 C CA . ARG A 1 88 ? 46.042 26.638 -33.650 1.00 49.88 88 ARG A CA 1
ATOM 661 C C . ARG A 1 88 ? 46.508 28.053 -33.324 1.00 49.88 88 ARG A C 1
ATOM 663 O O . ARG A 1 88 ? 45.802 28.734 -32.555 1.00 49.88 88 ARG A O 1
#

Organism: NCBI:txid282683

pLDDT: mean 71.21, std 10.14, range [47.81, 86.19]

Foldseek 3Di:
DDP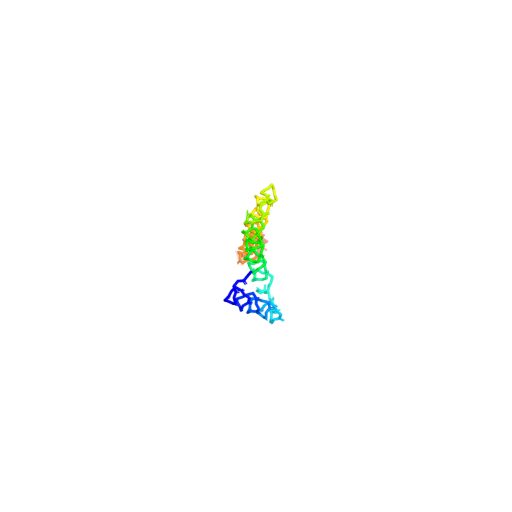VVVVVLVVLVVVLVPADDLLSQLSVLQSVLVVLLVVLVVCCVVPVPVCSVVSNVSSVVSNVVSVVSVDPPPPDPDPPPDDDDDDD

Sequence (88 aa):
MSQVEGDVLSALVSEVHGMTGLEAAPRLLRTAAVLVEKAGYEIARSERSSRVTQIILIAAELDRLGELFEKPVAEPIGESRGRRLDAR

Radius of gyration: 21.69 Å; chains: 1; bounding box: 62×39×54 Å